Protein AF-A0AA39Z5F6-F1 (afdb_monomer)

Structure (mmCIF, N/CA/C/O backbone):
data_AF-A0AA39Z5F6-F1
#
_entry.id   AF-A0AA39Z5F6-F1
#
loop_
_atom_site.group_PDB
_atom_site.id
_atom_site.type_symbol
_atom_site.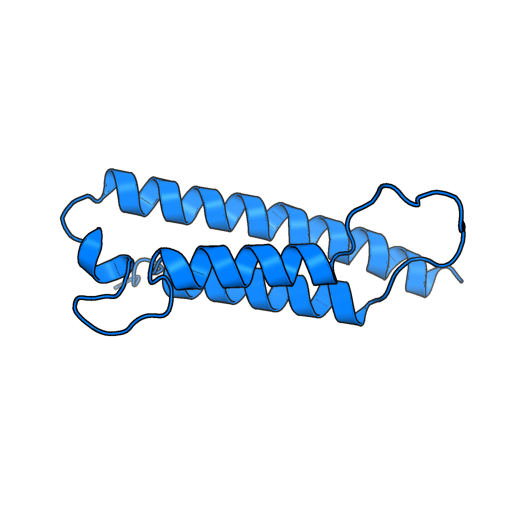label_atom_id
_atom_site.label_alt_id
_atom_site.label_comp_id
_atom_site.label_asym_id
_atom_site.label_entity_id
_atom_site.label_seq_id
_atom_site.pdbx_PDB_ins_code
_atom_site.Cartn_x
_atom_site.Cartn_y
_atom_site.Cartn_z
_atom_site.occupancy
_atom_site.B_iso_or_equiv
_atom_site.auth_seq_id
_atom_site.auth_comp_id
_atom_site.auth_asym_id
_atom_site.auth_atom_id
_atom_site.pdbx_PDB_model_num
ATOM 1 N N . MET A 1 1 ? -19.797 14.193 2.665 1.00 37.44 1 MET A N 1
ATOM 2 C CA . MET A 1 1 ? -18.876 13.648 3.683 1.00 37.44 1 MET A CA 1
ATOM 3 C C . MET A 1 1 ? -17.647 13.171 2.931 1.00 37.44 1 MET A C 1
ATOM 5 O O . MET A 1 1 ? -17.794 12.284 2.105 1.00 37.44 1 MET A O 1
ATOM 9 N N . VAL A 1 2 ? -16.494 13.825 3.084 1.00 50.53 2 VAL A N 1
ATOM 10 C CA . VAL A 1 2 ? -15.261 13.379 2.412 1.00 50.53 2 VAL A CA 1
ATOM 11 C C . VAL A 1 2 ? -14.737 12.185 3.202 1.00 50.53 2 VAL A C 1
ATOM 13 O O . VAL A 1 2 ? -14.331 12.340 4.353 1.00 50.53 2 VAL A O 1
ATOM 16 N N . GLU A 1 3 ? -14.832 10.991 2.627 1.00 58.72 3 GLU A N 1
ATOM 17 C CA . GLU A 1 3 ? -14.318 9.772 3.244 1.00 58.72 3 GLU A CA 1
ATOM 18 C C . GLU A 1 3 ? -12.793 9.894 3.365 1.00 58.72 3 GLU A C 1
ATOM 20 O O . GLU A 1 3 ? -12.095 10.167 2.385 1.00 58.72 3 GLU A O 1
ATOM 25 N N . ARG A 1 4 ? -12.264 9.787 4.589 1.00 70.25 4 ARG A N 1
ATOM 26 C CA . ARG A 1 4 ? -10.815 9.858 4.804 1.00 70.25 4 ARG A CA 1
ATOM 27 C C . ARG A 1 4 ? -10.175 8.637 4.137 1.00 70.25 4 ARG A C 1
ATOM 29 O O . ARG A 1 4 ? -10.631 7.524 4.401 1.00 70.25 4 ARG A O 1
ATOM 36 N N . PRO A 1 5 ? -9.131 8.812 3.309 1.00 83.88 5 PRO A N 1
ATOM 37 C CA . PRO A 1 5 ? -8.514 7.692 2.613 1.00 83.88 5 PRO A CA 1
ATOM 38 C C . PRO A 1 5 ? -7.991 6.660 3.617 1.00 83.88 5 PRO A C 1
ATOM 40 O O . PRO A 1 5 ? -7.386 7.009 4.632 1.00 83.88 5 PRO A O 1
ATOM 43 N N . THR A 1 6 ? -8.240 5.385 3.333 1.00 93.88 6 THR A N 1
ATOM 44 C CA . THR A 1 6 ? -7.749 4.267 4.144 1.00 93.88 6 THR A CA 1
ATOM 45 C C . THR A 1 6 ? -6.287 3.972 3.825 1.00 93.88 6 THR A C 1
ATOM 47 O O . THR A 1 6 ? -5.791 4.294 2.738 1.00 93.88 6 THR A O 1
ATOM 50 N N . ILE A 1 7 ? -5.589 3.334 4.765 1.00 95.81 7 ILE A N 1
ATOM 51 C CA . ILE A 1 7 ? -4.215 2.872 4.535 1.00 95.81 7 ILE A CA 1
ATOM 52 C C . ILE A 1 7 ? -4.218 1.852 3.392 1.00 95.81 7 ILE A C 1
ATOM 54 O O . ILE A 1 7 ? -3.400 1.947 2.475 1.00 95.81 7 ILE A O 1
ATOM 58 N N . ALA A 1 8 ? -5.197 0.942 3.389 1.00 96.12 8 ALA A N 1
ATOM 59 C CA . ALA A 1 8 ? -5.382 -0.039 2.325 1.00 96.12 8 ALA A CA 1
ATOM 60 C C . ALA A 1 8 ? -5.531 0.606 0.933 1.00 96.12 8 ALA A C 1
ATOM 62 O O . ALA A 1 8 ? -4.902 0.153 -0.025 1.00 96.12 8 ALA A O 1
ATOM 63 N N . ALA A 1 9 ? -6.309 1.688 0.804 1.00 95.94 9 ALA A N 1
ATOM 64 C CA . ALA A 1 9 ? -6.498 2.374 -0.475 1.00 95.94 9 ALA A CA 1
ATOM 65 C C . ALA A 1 9 ? -5.196 3.004 -0.995 1.00 95.94 9 ALA A C 1
ATOM 67 O O . ALA A 1 9 ? -4.874 2.888 -2.180 1.00 95.94 9 ALA A O 1
ATOM 68 N N . LYS A 1 10 ? -4.413 3.639 -0.114 1.00 95.75 10 LYS A N 1
ATOM 69 C CA . LYS A 1 10 ? -3.124 4.246 -0.484 1.00 95.75 10 LYS A CA 1
ATOM 70 C C . LYS A 1 10 ? -2.081 3.191 -0.843 1.00 95.75 10 LYS A C 1
ATOM 72 O O . LYS A 1 10 ? -1.373 3.347 -1.835 1.00 95.75 10 LYS A O 1
ATOM 77 N N . ALA A 1 11 ? -2.042 2.087 -0.103 1.00 96.75 11 ALA A N 1
ATOM 78 C CA . ALA A 1 11 ? -1.160 0.967 -0.401 1.00 96.75 11 ALA A CA 1
ATOM 79 C C . ALA A 1 11 ? -1.518 0.288 -1.726 1.00 96.75 11 ALA A C 1
ATOM 81 O O . ALA A 1 11 ? -0.625 -0.072 -2.489 1.00 96.75 11 ALA A O 1
ATOM 82 N N . LYS A 1 12 ? -2.815 0.173 -2.045 1.00 96.44 12 LYS A N 1
ATOM 83 C CA . LYS A 1 12 ? -3.260 -0.311 -3.353 1.00 96.44 12 LYS A CA 1
ATOM 84 C C . LYS A 1 12 ? -2.766 0.594 -4.483 1.00 96.44 12 LYS A C 1
ATOM 86 O O . LYS A 1 12 ? -2.217 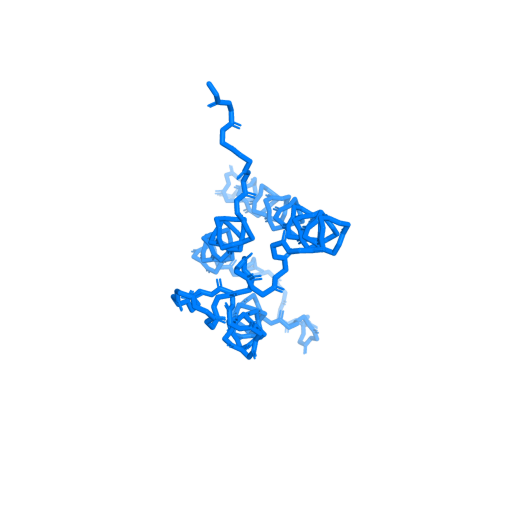0.088 -5.454 1.00 96.44 12 LYS A O 1
ATOM 91 N N . ALA A 1 13 ? -2.897 1.913 -4.338 1.00 95.81 13 ALA A N 1
ATOM 92 C CA . ALA A 1 13 ? -2.399 2.855 -5.338 1.00 95.81 13 ALA A CA 1
ATOM 93 C C . ALA A 1 13 ? -0.875 2.744 -5.545 1.00 95.81 13 ALA A C 1
ATOM 95 O O . ALA A 1 13 ? -0.410 2.826 -6.679 1.00 95.81 13 ALA A O 1
ATOM 96 N N . ALA A 1 14 ? -0.105 2.527 -4.472 1.00 96.00 14 ALA A N 1
ATOM 97 C CA . ALA A 1 14 ? 1.334 2.277 -4.565 1.00 96.00 14 ALA A CA 1
ATOM 98 C C . ALA A 1 14 ? 1.644 0.957 -5.294 1.00 96.00 14 ALA A C 1
ATOM 100 O O . ALA A 1 14 ? 2.472 0.949 -6.200 1.00 96.00 14 ALA A O 1
ATOM 101 N N . ALA A 1 15 ? 0.943 -0.135 -4.968 1.00 95.44 15 ALA A N 1
ATOM 102 C CA . ALA A 1 15 ? 1.105 -1.423 -5.650 1.00 95.44 15 ALA A CA 1
ATOM 103 C C . ALA A 1 15 ? 0.790 -1.335 -7.152 1.00 95.44 15 ALA A C 1
ATOM 105 O O . ALA A 1 15 ? 1.506 -1.900 -7.974 1.00 95.44 15 ALA A O 1
ATOM 106 N N . ASP A 1 16 ? -0.270 -0.613 -7.515 1.00 95.31 16 ASP A N 1
ATOM 107 C CA . ASP A 1 16 ? -0.653 -0.415 -8.913 1.00 95.31 16 ASP A CA 1
ATOM 108 C C . ASP A 1 16 ? 0.403 0.428 -9.663 1.00 95.31 16 ASP A C 1
ATOM 110 O O . ASP A 1 16 ? 0.738 0.119 -10.804 1.00 95.31 16 ASP A O 1
ATOM 114 N N . ALA A 1 17 ? 1.004 1.432 -9.009 1.00 92.44 17 ALA A N 1
ATOM 115 C CA . ALA A 1 17 ? 2.107 2.210 -9.580 1.00 92.44 17 ALA A CA 1
ATOM 116 C C . ALA A 1 17 ? 3.405 1.394 -9.747 1.00 92.44 17 ALA A C 1
ATOM 118 O O . ALA A 1 17 ? 4.118 1.583 -10.729 1.00 92.44 17 ALA A O 1
ATOM 119 N N . PHE A 1 18 ? 3.703 0.470 -8.828 1.00 92.88 18 PHE A N 1
ATOM 120 C CA . PHE A 1 18 ? 4.807 -0.479 -8.999 1.00 92.88 18 PHE A CA 1
ATOM 121 C C . PHE A 1 18 ? 4.609 -1.364 -10.230 1.00 92.88 18 PHE A C 1
ATOM 123 O O . PHE A 1 18 ? 5.522 -1.479 -11.037 1.00 92.88 18 PHE A O 1
ATOM 130 N N . ARG A 1 19 ? 3.419 -1.958 -10.391 1.00 91.81 19 ARG A N 1
ATOM 131 C CA . ARG A 1 19 ? 3.109 -2.818 -11.547 1.00 91.81 19 ARG A CA 1
ATOM 132 C C . ARG A 1 19 ? 3.288 -2.071 -12.864 1.00 91.81 19 ARG A C 1
ATOM 134 O O . ARG A 1 19 ? 3.926 -2.592 -13.764 1.00 91.81 19 ARG A O 1
ATOM 141 N N . LEU A 1 20 ? 2.832 -0.819 -12.924 1.00 89.50 20 LEU A N 1
ATOM 142 C CA . LEU A 1 20 ? 3.056 0.033 -14.090 1.00 89.50 20 LEU A CA 1
ATOM 143 C C . LEU A 1 20 ? 4.551 0.203 -14.409 1.00 89.50 20 LEU A C 1
ATOM 145 O O . LEU A 1 20 ? 4.938 0.136 -15.569 1.00 89.50 20 LEU A O 1
ATOM 149 N N . LEU A 1 21 ? 5.399 0.420 -13.399 1.00 85.44 21 LEU A N 1
ATOM 150 C CA . LEU A 1 21 ? 6.848 0.539 -13.597 1.00 85.44 21 LEU A CA 1
ATOM 151 C C . LEU A 1 21 ? 7.507 -0.762 -14.060 1.00 85.44 21 LEU A C 1
ATOM 153 O O . LEU A 1 21 ? 8.436 -0.700 -14.865 1.00 85.44 21 LEU A O 1
ATOM 157 N N . VAL A 1 22 ? 7.050 -1.907 -13.548 1.00 86.19 22 VAL A N 1
ATOM 158 C CA . VAL A 1 22 ? 7.503 -3.230 -14.001 1.00 86.19 22 VAL A CA 1
ATOM 159 C C . VAL A 1 22 ? 7.127 -3.431 -15.470 1.00 86.19 22 VAL A C 1
ATOM 161 O O . VAL A 1 22 ? 7.987 -3.783 -16.271 1.00 86.19 22 VAL A O 1
ATOM 164 N N . AS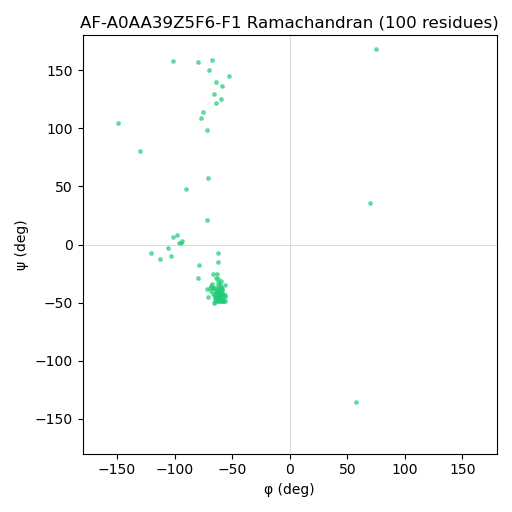P A 1 23 ? 5.888 -3.101 -15.849 1.00 84.31 23 ASP A N 1
ATOM 165 C CA . ASP A 1 23 ? 5.389 -3.240 -17.223 1.00 84.31 23 ASP A CA 1
ATOM 166 C C . ASP A 1 23 ? 6.120 -2.333 -18.231 1.00 84.31 23 ASP A C 1
ATOM 168 O O . ASP A 1 23 ? 6.232 -2.678 -19.407 1.00 84.31 23 ASP A O 1
ATOM 172 N N . ILE A 1 24 ? 6.633 -1.171 -17.799 1.00 77.94 24 ILE A N 1
ATOM 173 C CA . ILE A 1 24 ? 7.447 -0.292 -18.660 1.00 77.94 24 ILE A CA 1
ATOM 174 C C . ILE A 1 24 ? 8.792 -0.957 -19.023 1.00 77.94 24 ILE A C 1
ATOM 176 O O . ILE A 1 24 ? 9.341 -0.643 -20.080 1.00 77.94 24 ILE A O 1
ATOM 180 N N . GLY A 1 25 ? 9.290 -1.891 -18.202 1.00 68.50 25 GLY A N 1
ATOM 181 C CA . GLY A 1 25 ? 10.582 -2.562 -18.376 1.00 68.50 25 GLY A CA 1
ATOM 182 C C . GLY A 1 25 ? 11.783 -1.675 -18.009 1.00 68.50 25 GLY A C 1
ATOM 183 O O . GLY A 1 25 ? 11.613 -0.478 -17.750 1.00 68.50 25 GLY A O 1
ATOM 184 N N . PRO A 1 26 ? 13.002 -2.231 -17.896 1.00 65.50 26 PRO A N 1
ATOM 185 C CA . PRO A 1 26 ? 14.229 -1.447 -17.753 1.00 65.50 26 PRO A CA 1
ATOM 186 C C . PRO A 1 26 ? 14.573 -0.705 -19.058 1.00 65.50 26 PRO A C 1
ATOM 188 O O . PRO A 1 26 ? 14.268 -1.174 -20.151 1.00 65.50 26 PRO A O 1
ATOM 191 N N . ASN A 1 27 ? 15.226 0.459 -18.951 1.00 61.19 27 ASN A N 1
ATOM 192 C CA . ASN A 1 27 ? 15.893 1.071 -20.104 1.00 61.19 27 ASN A CA 1
ATOM 193 C C . ASN A 1 27 ? 17.139 0.223 -20.406 1.00 61.19 27 ASN A C 1
ATOM 195 O O . ASN A 1 27 ? 18.152 0.359 -19.719 1.00 61.19 27 ASN A O 1
ATOM 199 N N . ASP A 1 28 ? 17.046 -0.674 -21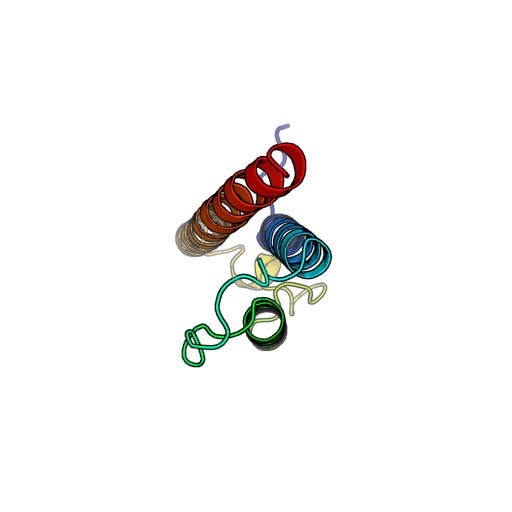.385 1.00 58.03 28 ASP A N 1
ATOM 200 C CA . ASP A 1 28 ? 18.108 -1.606 -21.801 1.00 58.03 28 ASP A CA 1
ATOM 201 C C . ASP A 1 28 ? 19.276 -0.905 -22.530 1.00 58.03 28 ASP A C 1
ATOM 203 O O . ASP A 1 28 ? 19.624 -1.239 -23.659 1.00 58.03 28 ASP A O 1
ATOM 207 N N . GLU A 1 29 ? 19.916 0.079 -21.893 1.00 55.31 29 GLU A N 1
ATOM 208 C CA . GLU A 1 29 ? 21.070 0.775 -22.486 1.00 55.31 29 GLU A CA 1
ATOM 209 C C . GLU A 1 29 ? 22.397 0.528 -21.764 1.00 55.31 29 GLU A C 1
ATOM 211 O O . GLU A 1 29 ? 23.452 0.829 -22.322 1.00 55.31 29 GLU A O 1
ATOM 216 N N . ASN A 1 30 ? 22.402 -0.060 -20.559 1.00 52.72 30 ASN A N 1
ATOM 217 C CA . ASN A 1 30 ? 23.662 -0.317 -19.860 1.00 52.72 30 ASN A CA 1
ATOM 218 C C . ASN A 1 30 ? 23.640 -1.573 -18.960 1.00 52.72 30 ASN A C 1
ATOM 220 O O . ASN A 1 30 ? 23.136 -1.519 -17.838 1.00 52.72 30 ASN A O 1
ATOM 224 N N . PRO A 1 31 ? 24.266 -2.688 -19.383 1.00 53.22 31 PRO A N 1
ATOM 225 C CA . PRO A 1 31 ? 24.376 -3.924 -18.597 1.00 53.22 31 PRO A CA 1
ATOM 226 C C . PRO A 1 31 ? 25.150 -3.795 -17.269 1.00 53.22 31 PRO A C 1
ATOM 228 O O . PRO A 1 31 ? 25.215 -4.754 -16.501 1.00 53.22 31 PRO A O 1
ATOM 231 N N . GLN A 1 32 ? 25.782 -2.647 -16.995 1.00 50.84 32 GLN A N 1
ATOM 232 C CA . GLN A 1 32 ? 26.729 -2.488 -15.888 1.00 50.84 32 GLN A CA 1
ATOM 233 C C . GLN A 1 32 ? 26.120 -1.943 -14.579 1.00 50.84 32 GLN A C 1
ATOM 235 O O . GLN A 1 32 ? 26.832 -1.823 -13.582 1.00 50.84 32 GLN A O 1
ATOM 240 N N . GLU A 1 33 ? 24.808 -1.684 -14.516 1.00 52.12 33 GLU A N 1
ATOM 241 C CA . GLU A 1 33 ? 24.102 -1.294 -13.278 1.00 52.12 33 GLU A CA 1
ATOM 242 C C . GLU A 1 33 ? 23.555 -2.502 -12.489 1.00 52.12 33 GLU A C 1
ATOM 244 O O . GLU A 1 33 ? 22.419 -2.521 -12.019 1.00 52.12 33 GLU A O 1
ATOM 249 N N . SER A 1 34 ? 24.392 -3.520 -12.278 1.00 47.31 34 SER A N 1
ATOM 250 C CA . SER A 1 34 ? 24.054 -4.763 -11.553 1.00 47.31 34 SER A CA 1
ATOM 251 C C . SER A 1 34 ? 23.904 -4.591 -10.020 1.00 47.31 34 SER A C 1
ATOM 253 O O . SER A 1 34 ? 24.033 -5.541 -9.252 1.00 47.31 34 SER A O 1
ATOM 255 N N . GLN A 1 35 ? 23.664 -3.362 -9.551 1.00 47.50 35 GLN A N 1
ATOM 256 C CA . GLN A 1 35 ? 23.403 -3.018 -8.143 1.00 47.50 35 GLN A CA 1
ATOM 257 C C . GLN A 1 35 ? 22.036 -2.341 -7.945 1.00 47.50 35 GLN A C 1
ATOM 259 O O . GLN A 1 35 ? 21.618 -2.135 -6.804 1.00 47.50 35 GLN A O 1
ATOM 264 N N . SER A 1 36 ? 21.320 -1.997 -9.024 1.00 55.62 36 SER A N 1
ATOM 265 C CA . SER A 1 36 ? 19.944 -1.519 -8.903 1.00 55.62 36 SER A CA 1
ATOM 266 C C . SER A 1 36 ? 19.049 -2.726 -8.608 1.00 55.62 36 SER A C 1
ATOM 268 O O . SER A 1 36 ? 18.967 -3.666 -9.390 1.00 55.62 36 SER A O 1
ATOM 270 N N . THR A 1 37 ? 18.446 -2.775 -7.417 1.00 62.31 37 THR A N 1
ATOM 271 C CA . THR A 1 37 ? 17.428 -3.797 -7.139 1.00 62.31 37 THR A CA 1
ATOM 272 C C . THR A 1 37 ? 16.303 -3.616 -8.151 1.00 62.31 37 THR A C 1
ATOM 274 O O . THR A 1 37 ? 15.764 -2.509 -8.243 1.00 62.31 37 THR A O 1
ATOM 277 N N . ASP A 1 38 ? 15.967 -4.681 -8.878 1.00 82.81 38 ASP A N 1
ATOM 278 C CA . ASP A 1 38 ? 14.906 -4.672 -9.881 1.00 82.81 38 ASP A CA 1
ATOM 279 C C . ASP A 1 38 ? 13.600 -4.125 -9.274 1.00 82.81 38 ASP A C 1
ATOM 281 O O . ASP A 1 38 ? 13.295 -4.318 -8.091 1.00 82.81 38 ASP A O 1
ATOM 285 N N . VAL A 1 39 ? 12.827 -3.398 -10.076 1.00 86.44 39 VAL A N 1
ATOM 286 C CA . VAL A 1 39 ? 11.511 -2.891 -9.676 1.00 86.44 39 VAL A CA 1
ATOM 287 C C . VAL A 1 39 ? 10.616 -4.054 -9.236 1.00 86.44 39 VAL A C 1
ATOM 289 O O . VAL A 1 39 ? 9.847 -3.891 -8.285 1.00 86.44 39 VAL A O 1
ATOM 292 N N . ASP A 1 40 ? 10.755 -5.224 -9.865 1.00 88.31 40 ASP A N 1
ATOM 293 C CA . ASP A 1 40 ? 10.013 -6.429 -9.488 1.00 88.31 40 ASP A CA 1
ATOM 294 C C . ASP A 1 40 ? 10.382 -6.922 -8.075 1.00 88.31 40 ASP A C 1
ATOM 296 O O . ASP A 1 40 ? 9.509 -7.131 -7.228 1.00 88.31 40 ASP A O 1
ATOM 300 N N . ASP A 1 41 ? 11.677 -6.958 -7.746 1.00 90.56 41 ASP A N 1
ATOM 301 C CA . ASP A 1 41 ? 12.164 -7.265 -6.395 1.00 90.56 41 ASP A CA 1
ATOM 302 C C . ASP A 1 41 ? 11.625 -6.271 -5.351 1.00 90.56 41 ASP A C 1
ATOM 304 O O . ASP A 1 41 ? 11.270 -6.647 -4.226 1.00 90.56 41 ASP A O 1
ATOM 308 N N . GLN A 1 42 ? 11.540 -4.983 -5.699 1.00 92.44 42 GLN A N 1
ATOM 309 C CA . GLN A 1 42 ? 10.978 -3.966 -4.806 1.00 92.44 42 GLN A CA 1
ATOM 310 C C . GLN A 1 42 ? 9.465 -4.127 -4.621 1.00 92.44 42 GLN A C 1
ATOM 312 O O . GLN A 1 42 ? 8.968 -3.970 -3.500 1.00 92.44 42 GLN A O 1
ATOM 317 N N . LEU A 1 43 ? 8.731 -4.503 -5.671 1.00 94.31 43 LEU A N 1
ATOM 318 C CA . LEU A 1 43 ? 7.314 -4.853 -5.572 1.00 94.31 43 LEU A CA 1
ATOM 319 C C . LEU A 1 43 ? 7.115 -6.090 -4.681 1.00 94.31 43 LEU A C 1
ATOM 321 O O . 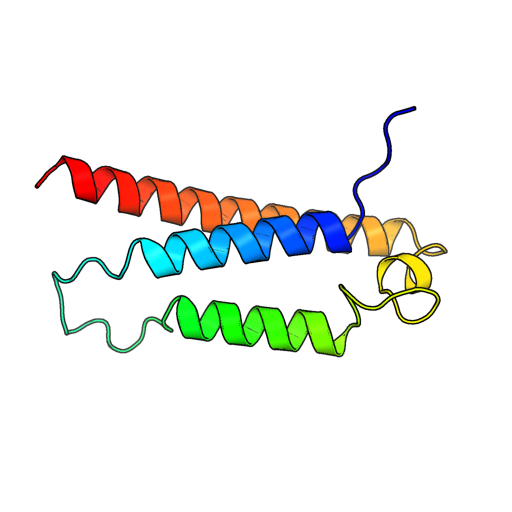LEU A 1 43 ? 6.234 -6.091 -3.816 1.00 94.31 43 LEU A O 1
ATOM 325 N N . ALA A 1 44 ? 7.957 -7.116 -4.819 1.00 94.50 44 ALA A N 1
ATOM 326 C CA . ALA A 1 44 ? 7.919 -8.294 -3.959 1.00 94.50 44 ALA A CA 1
ATOM 327 C C . ALA A 1 44 ? 8.137 -7.925 -2.480 1.00 94.50 44 ALA A C 1
ATOM 329 O O . ALA A 1 44 ? 7.346 -8.319 -1.616 1.00 94.50 44 ALA A O 1
ATOM 330 N N . ARG A 1 45 ? 9.144 -7.091 -2.177 1.00 95.75 45 ARG A N 1
ATOM 331 C CA . ARG A 1 45 ? 9.402 -6.584 -0.814 1.00 95.75 45 ARG A CA 1
ATOM 332 C C . ARG A 1 45 ? 8.227 -5.780 -0.262 1.00 95.75 45 ARG A C 1
ATOM 334 O O . ARG A 1 45 ? 7.844 -5.979 0.893 1.00 95.75 45 ARG A O 1
ATOM 341 N N . PHE A 1 46 ? 7.628 -4.914 -1.079 1.00 96.81 46 PHE A N 1
ATOM 342 C CA . PHE A 1 46 ? 6.437 -4.156 -0.699 1.00 96.81 46 PHE A CA 1
ATOM 343 C C . PHE A 1 46 ? 5.262 -5.082 -0.351 1.00 96.81 46 PHE A C 1
ATOM 345 O O . PHE A 1 46 ? 4.613 -4.889 0.678 1.00 96.81 46 PHE A O 1
ATOM 352 N N . ASN A 1 47 ? 5.016 -6.119 -1.156 1.00 96.94 47 ASN A N 1
ATOM 353 C CA . ASN A 1 47 ? 3.938 -7.080 -0.911 1.00 96.94 47 ASN A CA 1
ATOM 354 C C . ASN A 1 47 ? 4.152 -7.874 0.386 1.00 96.94 47 ASN A C 1
ATOM 356 O O . ASN A 1 47 ? 3.207 -8.049 1.157 1.00 96.94 47 ASN A O 1
ATOM 360 N N . ILE A 1 48 ? 5.387 -8.305 0.664 1.00 97.75 48 ILE A N 1
ATOM 361 C CA . ILE A 1 48 ? 5.736 -8.984 1.922 1.00 97.75 48 ILE A CA 1
ATOM 362 C C . ILE A 1 48 ? 5.481 -8.057 3.113 1.00 97.75 48 ILE A C 1
ATOM 364 O O . ILE A 1 48 ? 4.813 -8.450 4.071 1.00 97.75 48 ILE A O 1
ATOM 368 N N . TRP A 1 49 ? 5.962 -6.812 3.046 1.00 96.94 49 TRP A N 1
ATOM 369 C CA . TRP A 1 49 ? 5.712 -5.813 4.085 1.00 96.94 49 TRP A CA 1
ATOM 370 C C . TRP A 1 49 ? 4.210 -5.603 4.315 1.00 96.94 49 TRP A C 1
ATOM 372 O O . TRP A 1 49 ? 3.747 -5.682 5.454 1.00 96.94 49 TRP A O 1
ATOM 382 N N . ALA A 1 50 ? 3.439 -5.416 3.239 1.00 97.56 50 ALA A N 1
ATOM 383 C CA . ALA A 1 50 ? 2.003 -5.173 3.305 1.00 97.56 50 ALA A CA 1
ATOM 384 C C . ALA A 1 50 ? 1.234 -6.360 3.911 1.00 97.56 50 ALA A C 1
ATOM 386 O O . ALA A 1 50 ? 0.303 -6.164 4.698 1.00 97.56 50 ALA A O 1
ATOM 387 N N . SER A 1 51 ? 1.646 -7.587 3.580 1.00 97.19 51 SER A N 1
ATOM 388 C CA . SER A 1 51 ? 1.100 -8.818 4.153 1.00 97.19 51 SER A CA 1
ATOM 389 C C . SER A 1 51 ? 1.401 -8.922 5.650 1.00 97.19 51 SER A C 1
ATOM 391 O O . SER A 1 51 ? 0.486 -9.105 6.452 1.00 97.19 51 SER A O 1
ATOM 393 N N . ASN A 1 52 ? 2.662 -8.724 6.047 1.00 97.31 52 ASN A N 1
ATOM 394 C CA . 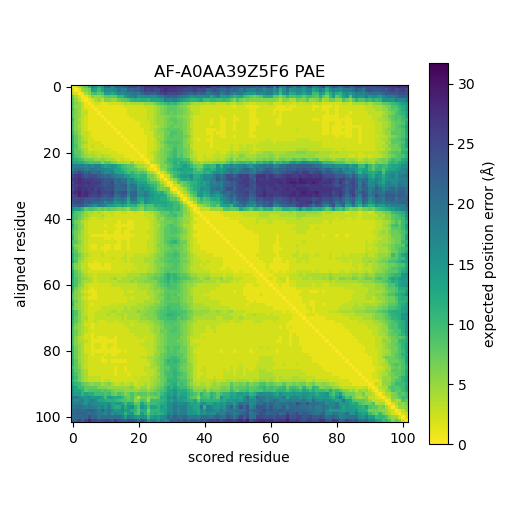ASN A 1 52 ? 3.113 -8.894 7.432 1.00 97.31 52 ASN A CA 1
ATOM 395 C C . ASN A 1 52 ? 2.404 -7.963 8.421 1.00 97.31 52 ASN A C 1
ATOM 397 O O . ASN A 1 52 ? 2.154 -8.345 9.563 1.00 97.31 52 ASN A O 1
ATOM 401 N N . ILE A 1 53 ? 2.062 -6.745 7.999 1.00 96.12 53 ILE A N 1
ATOM 402 C CA . ILE A 1 53 ? 1.360 -5.786 8.863 1.00 96.12 53 ILE A CA 1
ATOM 403 C C . ILE A 1 53 ? -0.162 -5.791 8.664 1.00 96.12 53 ILE A C 1
ATOM 405 O O . ILE A 1 53 ? -0.858 -5.026 9.332 1.00 96.12 53 ILE A O 1
ATOM 409 N N . GLY A 1 54 ? -0.691 -6.640 7.780 1.00 97.12 54 GLY A N 1
ATOM 410 C CA . GLY A 1 54 ? -2.127 -6.760 7.537 1.00 97.12 54 GLY A CA 1
ATOM 411 C C . GLY A 1 54 ? -2.740 -5.552 6.825 1.00 97.12 54 GLY A C 1
ATOM 412 O O . GLY A 1 54 ? -3.880 -5.194 7.113 1.00 97.12 54 GLY A O 1
ATOM 413 N N . VAL A 1 55 ? -2.019 -4.907 5.900 1.00 97.44 55 VAL A N 1
ATOM 414 C CA . VAL A 1 55 ? -2.537 -3.752 5.134 1.00 97.44 55 VAL A CA 1
ATOM 415 C C . VAL A 1 55 ? -3.828 -4.102 4.396 1.00 97.44 55 VAL A C 1
ATOM 417 O O . VAL A 1 55 ? -4.784 -3.335 4.430 1.00 97.44 55 VAL A O 1
ATOM 420 N N . PHE A 1 56 ? -3.853 -5.268 3.748 1.00 96.88 56 PHE A N 1
ATOM 421 C CA . PHE A 1 56 ? -4.989 -5.744 2.953 1.00 96.88 56 PHE A CA 1
ATOM 422 C C . PHE A 1 56 ? -5.849 -6.781 3.687 1.00 96.88 56 PHE A C 1
ATOM 424 O O . PHE A 1 56 ? -6.751 -7.369 3.090 1.00 96.88 56 PHE A O 1
ATOM 431 N N . ALA A 1 57 ? -5.572 -7.034 4.969 1.00 96.88 57 ALA A N 1
ATOM 432 C CA . ALA A 1 57 ? -6.398 -7.927 5.768 1.00 96.88 57 ALA A CA 1
ATOM 433 C C . ALA A 1 57 ? -7.792 -7.313 5.985 1.00 96.88 57 ALA A C 1
ATOM 435 O O . ALA A 1 57 ? -7.978 -6.103 5.878 1.00 96.88 57 ALA A O 1
ATOM 436 N N . GLN A 1 58 ? -8.779 -8.150 6.301 1.00 94.12 58 GLN A N 1
ATOM 437 C CA . GLN A 1 58 ? -10.151 -7.712 6.565 1.00 94.12 58 GLN A CA 1
ATOM 438 C C . GLN A 1 58 ? -10.454 -7.666 8.069 1.00 94.12 58 GLN A C 1
ATOM 440 O O . GLN A 1 58 ? -9.809 -8.334 8.882 1.00 94.12 58 GLN A O 1
ATOM 445 N N . GLY A 1 59 ? -11.460 -6.873 8.445 1.00 94.31 59 GLY A N 1
ATOM 446 C CA . GLY A 1 59 ? -11.946 -6.779 9.822 1.00 94.31 59 GLY A CA 1
ATOM 447 C C . GLY A 1 59 ? -10.859 -6.366 10.820 1.00 94.31 59 GLY A C 1
ATOM 448 O O . GLY A 1 59 ? -10.065 -5.464 10.553 1.00 94.31 59 GLY A O 1
ATOM 449 N N . HIS A 1 60 ? -10.819 -7.052 11.964 1.00 95.56 60 HIS A N 1
ATOM 450 C CA . HIS A 1 60 ? -9.921 -6.759 13.088 1.00 95.56 60 HIS A CA 1
ATOM 451 C C . HIS A 1 60 ? -8.431 -6.918 12.760 1.00 95.56 60 HIS A C 1
ATOM 453 O O . HIS A 1 60 ? -7.590 -6.291 13.400 1.00 95.56 60 HIS A O 1
ATOM 459 N N . ALA A 1 61 ? -8.103 -7.751 11.770 1.00 94.00 61 ALA A N 1
ATOM 460 C CA . ALA A 1 61 ? -6.727 -7.968 11.339 1.00 94.00 61 ALA A CA 1
ATOM 461 C C . ALA A 1 61 ? -6.209 -6.836 10.434 1.00 94.00 61 ALA A C 1
ATOM 463 O O . ALA A 1 61 ? -4.996 -6.694 10.276 1.00 94.00 61 ALA A O 1
ATOM 464 N N . SER A 1 62 ? -7.108 -6.029 9.857 1.00 97.06 62 SER A N 1
ATOM 465 C CA . SER A 1 62 ? -6.732 -4.918 8.982 1.00 97.06 62 SER A CA 1
ATOM 466 C C . SER A 1 62 ? -5.947 -3.849 9.737 1.00 97.06 62 SER A C 1
ATOM 468 O O . SER A 1 62 ? -6.273 -3.490 10.873 1.00 97.06 62 SER A O 1
ATOM 470 N N . LEU A 1 63 ? -4.921 -3.296 9.094 1.00 96.31 63 LEU A N 1
ATOM 471 C CA . LEU A 1 63 ? -4.134 -2.219 9.688 1.00 96.31 63 LEU A CA 1
ATOM 472 C C . LEU A 1 63 ? -4.982 -0.963 9.946 1.00 96.31 63 LEU A C 1
ATOM 474 O O . LEU A 1 63 ? -4.804 -0.300 10.965 1.00 96.31 63 LEU A O 1
ATOM 478 N N . ASP A 1 64 ? -5.949 -0.681 9.068 1.00 96.44 64 ASP A N 1
ATOM 479 C CA . ASP A 1 64 ? -6.929 0.393 9.255 1.00 96.44 64 ASP A CA 1
ATOM 480 C C . ASP A 1 64 ? -7.749 0.223 10.540 1.00 96.44 64 ASP A C 1
ATOM 482 O O . ASP A 1 64 ? -7.972 1.207 11.246 1.00 96.44 64 ASP A O 1
ATOM 486 N N . TYR A 1 65 ? -8.173 -1.004 10.860 1.00 96.06 65 TYR A N 1
ATOM 487 C CA . TYR A 1 65 ? -8.889 -1.290 12.101 1.00 96.06 65 TYR A CA 1
ATOM 488 C C . TYR A 1 65 ? -7.962 -1.192 13.312 1.00 96.06 65 TYR A C 1
ATOM 490 O O . TYR A 1 65 ? -8.320 -0.567 14.306 1.00 96.06 65 TYR A O 1
ATOM 498 N N . ARG A 1 66 ? -6.756 -1.767 13.233 1.00 96.56 66 ARG A N 1
ATOM 499 C CA . ARG A 1 66 ? -5.777 -1.763 14.336 1.00 96.56 66 ARG A CA 1
ATOM 500 C C . ARG A 1 66 ? -5.325 -0.355 14.731 1.00 96.56 66 ARG A C 1
ATOM 502 O O . ARG A 1 66 ? -5.044 -0.127 15.900 1.00 96.56 66 ARG A O 1
ATOM 509 N N . LEU A 1 67 ? -5.259 0.575 13.776 1.00 96.06 67 LEU A N 1
ATOM 510 C CA . LEU A 1 67 ? -4.857 1.968 14.006 1.00 96.06 67 LEU A CA 1
ATOM 511 C C . LEU A 1 67 ? -6.039 2.9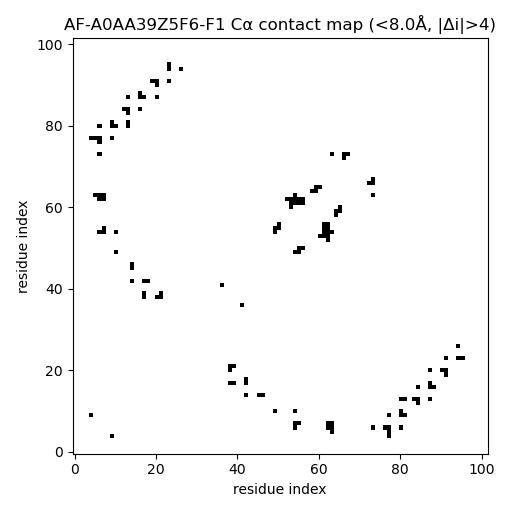37 14.153 1.00 96.06 67 LEU A C 1
ATOM 513 O O . LEU A 1 67 ? -5.828 4.147 14.200 1.00 96.06 67 LEU A O 1
ATOM 517 N N . ARG A 1 68 ? -7.284 2.451 14.229 1.00 94.94 68 ARG A N 1
ATOM 518 C CA . ARG A 1 68 ? -8.471 3.323 14.312 1.00 94.94 68 ARG A CA 1
ATOM 519 C C . ARG A 1 68 ? -8.461 4.249 15.535 1.00 94.94 68 ARG A C 1
ATOM 521 O O . ARG A 1 68 ? -8.963 5.363 15.448 1.00 94.94 68 ARG A O 1
ATOM 528 N N . ASP A 1 69 ? -7.862 3.783 16.631 1.00 96.25 69 ASP A N 1
ATOM 529 C CA . ASP A 1 69 ? -7.786 4.484 17.915 1.00 96.25 69 ASP A CA 1
ATOM 530 C C . ASP A 1 69 ? -6.484 5.306 18.040 1.00 96.25 69 ASP A C 1
ATOM 532 O O . ASP A 1 69 ? -6.230 5.923 19.070 1.00 96.25 69 ASP A O 1
ATOM 536 N N . SER A 1 70 ? -5.654 5.335 16.985 1.00 96.00 70 SER A N 1
ATOM 537 C CA . SER A 1 70 ? -4.420 6.127 16.900 1.00 96.00 70 SER A CA 1
ATOM 538 C C . SER A 1 70 ? -4.384 6.934 15.590 1.00 96.00 70 SER A C 1
ATOM 540 O O . SER A 1 70 ? -3.758 6.524 14.601 1.00 96.00 70 SER A O 1
ATOM 542 N N . PRO A 1 71 ? -5.082 8.084 15.539 1.00 92.31 71 PRO A N 1
ATOM 543 C CA . PRO A 1 71 ? -5.187 8.894 14.327 1.00 92.31 71 PRO A CA 1
ATOM 544 C C . PRO A 1 71 ? -3.834 9.439 13.847 1.00 92.31 71 PRO A C 1
ATOM 546 O O . PRO A 1 71 ? -3.635 9.590 12.638 1.00 92.31 71 PRO A O 1
ATOM 549 N N . GLU A 1 72 ? -2.885 9.681 14.749 1.00 95.50 72 GLU A N 1
ATOM 550 C CA . GLU A 1 72 ? -1.526 10.120 14.426 1.00 95.50 72 GLU A CA 1
ATOM 551 C C . GLU A 1 72 ? -0.770 9.024 13.668 1.00 95.50 72 GLU A C 1
ATOM 553 O O . GLU A 1 72 ? -0.247 9.272 12.580 1.00 95.50 72 GLU A O 1
ATOM 558 N N . ALA A 1 73 ? -0.777 7.788 14.181 1.00 95.81 73 ALA A N 1
ATOM 559 C CA . ALA A 1 73 ? -0.127 6.655 13.525 1.00 95.81 73 ALA A CA 1
ATOM 560 C C . ALA A 1 73 ? -0.761 6.354 12.159 1.00 95.81 73 ALA A C 1
ATOM 562 O O . ALA A 1 73 ? -0.051 6.103 11.182 1.00 95.81 73 ALA A O 1
ATOM 563 N N . LYS A 1 74 ? -2.095 6.442 12.062 1.00 95.38 74 LYS A N 1
ATOM 564 C CA . LYS A 1 74 ? -2.807 6.317 10.783 1.00 95.38 74 LYS A CA 1
ATOM 565 C C . LYS A 1 74 ? -2.367 7.390 9.784 1.00 95.38 74 LYS A C 1
ATOM 567 O O . LYS A 1 74 ? -2.133 7.077 8.618 1.00 95.38 74 LYS A O 1
ATOM 572 N N . THR A 1 75 ? -2.225 8.633 10.238 1.00 95.06 75 THR A N 1
ATOM 573 C CA . THR A 1 75 ? -1.788 9.757 9.397 1.00 95.06 75 THR A CA 1
ATOM 574 C C . THR A 1 75 ? -0.361 9.556 8.894 1.00 95.06 75 THR A C 1
ATOM 576 O O . THR A 1 75 ? -0.123 9.690 7.696 1.00 95.06 75 THR A O 1
ATOM 579 N N . LEU A 1 76 ? 0.566 9.154 9.768 1.00 96.50 76 LEU A N 1
ATOM 580 C CA . LEU A 1 76 ? 1.952 8.864 9.386 1.00 96.50 76 LEU A CA 1
ATOM 581 C C . LEU A 1 76 ? 2.036 7.735 8.351 1.00 96.50 76 LEU A C 1
ATOM 583 O O . LEU A 1 76 ? 2.785 7.841 7.382 1.00 96.50 76 LEU A O 1
ATOM 587 N N . MET A 1 77 ? 1.234 6.679 8.511 1.00 96.62 77 MET A N 1
ATOM 588 C CA . MET A 1 77 ? 1.191 5.573 7.552 1.00 96.62 77 MET A CA 1
ATOM 589 C C . MET A 1 77 ? 0.676 6.022 6.177 1.00 96.62 77 MET A C 1
ATOM 591 O O . MET A 1 77 ? 1.221 5.628 5.147 1.00 96.62 77 MET A O 1
ATOM 595 N N . ILE A 1 78 ? -0.353 6.874 6.150 1.00 96.06 78 ILE A N 1
ATOM 596 C CA . ILE A 1 78 ? -0.868 7.461 4.906 1.00 96.06 78 ILE A CA 1
ATOM 597 C C . ILE A 1 78 ? 0.209 8.320 4.234 1.00 96.06 78 ILE A C 1
ATOM 599 O O . ILE A 1 78 ? 0.469 8.131 3.048 1.00 96.06 78 ILE A O 1
ATOM 603 N N . GLN A 1 79 ? 0.867 9.209 4.982 1.00 95.88 79 GLN A N 1
ATOM 604 C CA . GLN A 1 79 ? 1.916 10.089 4.454 1.00 95.88 79 GLN A CA 1
ATOM 605 C C . GLN A 1 79 ? 3.110 9.305 3.898 1.00 95.88 79 GLN A C 1
ATOM 607 O O . GLN A 1 79 ? 3.631 9.645 2.837 1.00 95.88 79 GLN A O 1
ATOM 612 N N . LEU A 1 80 ? 3.512 8.224 4.572 1.00 96.81 80 LEU A N 1
ATOM 613 C CA . LEU A 1 80 ? 4.561 7.325 4.093 1.00 96.81 80 LEU A CA 1
ATOM 614 C C . LEU A 1 80 ? 4.206 6.733 2.719 1.00 96.81 80 LEU A C 1
ATOM 616 O O . LEU A 1 80 ? 5.017 6.772 1.792 1.00 96.81 80 LEU A O 1
ATOM 620 N N . LEU A 1 81 ? 2.985 6.211 2.575 1.00 97.25 81 LEU A N 1
ATOM 621 C CA . LEU A 1 81 ? 2.507 5.621 1.322 1.00 97.25 81 LEU A CA 1
ATOM 622 C C . LEU A 1 81 ? 2.334 6.664 0.212 1.00 97.25 81 LEU A C 1
ATOM 624 O O . LEU A 1 81 ? 2.580 6.365 -0.954 1.00 97.25 81 LEU A O 1
ATOM 628 N N . GLU A 1 82 ? 1.938 7.889 0.555 1.00 95.94 82 GLU A N 1
ATOM 629 C CA . GLU A 1 82 ? 1.865 9.005 -0.393 1.00 95.94 82 GLU A CA 1
ATOM 630 C C . GLU A 1 82 ? 3.245 9.418 -0.901 1.00 95.94 82 GLU A C 1
ATOM 632 O O . GLU A 1 82 ? 3.413 9.611 -2.107 1.00 95.94 82 GLU A O 1
ATOM 637 N N . GLY A 1 83 ? 4.239 9.490 -0.012 1.00 96.69 83 GLY A N 1
ATOM 638 C CA . GLY A 1 83 ? 5.628 9.737 -0.388 1.00 96.69 83 GLY A CA 1
ATOM 639 C C . GLY A 1 83 ? 6.143 8.667 -1.349 1.00 96.69 83 GLY A C 1
ATOM 640 O O . GLY A 1 83 ? 6.649 8.993 -2.422 1.00 96.69 83 GLY A O 1
ATOM 641 N N . LEU A 1 84 ? 5.930 7.389 -1.022 1.00 96.00 84 LEU A N 1
ATOM 642 C CA . LEU A 1 84 ? 6.286 6.275 -1.903 1.00 96.00 84 LEU A CA 1
ATOM 643 C C . LEU A 1 84 ? 5.598 6.385 -3.272 1.00 96.00 84 LEU A C 1
ATOM 645 O O . LEU A 1 84 ? 6.258 6.298 -4.305 1.00 96.00 84 LEU A O 1
ATOM 649 N N . LEU A 1 85 ? 4.285 6.629 -3.294 1.00 94.94 85 LEU A N 1
ATOM 650 C CA . LEU A 1 85 ? 3.525 6.785 -4.534 1.00 94.94 85 LEU A CA 1
ATOM 651 C C . LEU A 1 85 ? 4.057 7.935 -5.399 1.00 94.94 85 LEU A C 1
ATOM 653 O O . LEU A 1 85 ? 4.104 7.806 -6.623 1.00 94.94 85 LEU A O 1
ATOM 657 N N . TRP A 1 86 ? 4.467 9.048 -4.786 1.00 94.81 86 TRP A N 1
ATOM 658 C CA . TRP A 1 86 ? 5.086 10.163 -5.500 1.00 94.81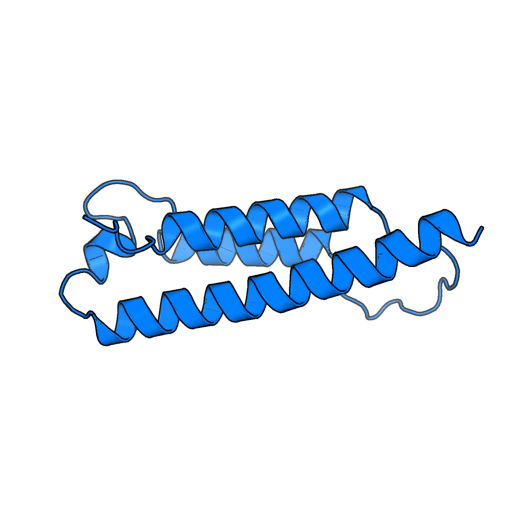 86 TRP A CA 1
ATOM 659 C C . TRP A 1 86 ? 6.388 9.744 -6.192 1.00 94.81 86 TRP A C 1
ATOM 661 O O . TRP A 1 86 ? 6.556 10.022 -7.381 1.00 94.81 86 TRP A O 1
ATOM 671 N N . PHE A 1 87 ? 7.268 9.015 -5.496 1.00 92.06 87 PHE A N 1
ATOM 672 C CA . PHE A 1 87 ? 8.509 8.502 -6.087 1.00 92.06 87 PHE A CA 1
ATOM 673 C C . PHE A 1 87 ? 8.244 7.534 -7.247 1.00 92.06 87 PHE A C 1
ATOM 675 O O . PHE A 1 87 ? 8.865 7.669 -8.301 1.00 92.06 87 PHE A O 1
ATOM 682 N N . LEU A 1 88 ? 7.290 6.609 -7.095 1.00 92.00 88 LEU A N 1
ATOM 683 C CA . LEU A 1 88 ? 6.937 5.644 -8.145 1.00 92.00 88 LEU A CA 1
ATOM 684 C C . LEU A 1 88 ? 6.390 6.337 -9.396 1.00 92.00 88 LEU A C 1
ATOM 686 O O . LEU A 1 88 ? 6.813 6.054 -10.516 1.00 92.00 88 LEU A O 1
ATOM 690 N N . ARG A 1 89 ? 5.483 7.301 -9.215 1.00 90.69 89 ARG A N 1
ATOM 691 C CA . ARG A 1 89 ? 4.928 8.081 -10.329 1.00 90.69 89 ARG A CA 1
ATOM 692 C C . ARG A 1 89 ? 5.997 8.898 -11.036 1.00 90.69 89 ARG A C 1
ATOM 694 O O . ARG A 1 89 ? 6.036 8.900 -12.260 1.00 90.69 89 ARG A O 1
ATOM 701 N N . ARG A 1 90 ? 6.888 9.538 -10.277 1.00 88.88 90 ARG A N 1
ATOM 702 C CA . ARG A 1 90 ? 8.014 10.283 -10.844 1.00 88.88 90 ARG A CA 1
ATOM 703 C C . ARG A 1 90 ? 8.912 9.378 -11.688 1.00 88.88 90 ARG A C 1
ATOM 705 O O . ARG A 1 90 ? 9.233 9.744 -12.812 1.00 88.88 90 ARG A O 1
ATOM 712 N N . GLY A 1 91 ? 9.272 8.201 -11.173 1.00 83.38 91 GLY A N 1
ATOM 713 C CA . GLY A 1 91 ? 10.048 7.214 -11.927 1.00 83.38 91 GLY A CA 1
ATOM 714 C C . GLY A 1 91 ? 9.331 6.756 -13.199 1.00 83.38 91 GLY A C 1
ATOM 715 O O . GLY A 1 91 ? 9.972 6.586 -14.231 1.00 83.38 91 GLY A O 1
ATOM 716 N N . SER A 1 92 ? 8.001 6.624 -13.142 1.00 80.12 92 SER A N 1
ATOM 717 C CA . SER A 1 92 ? 7.183 6.221 -14.292 1.00 80.12 92 SER A CA 1
ATOM 718 C C . SER A 1 92 ? 7.235 7.274 -15.390 1.00 80.12 92 SER A C 1
ATOM 720 O O . SER A 1 92 ? 7.503 6.929 -16.532 1.00 80.12 92 SER A O 1
ATOM 722 N N . SER A 1 93 ? 7.049 8.554 -15.046 1.00 79.06 93 SER A N 1
ATOM 723 C CA . SER A 1 93 ? 7.109 9.661 -16.009 1.00 79.06 93 SER A CA 1
ATOM 724 C C . SER A 1 93 ? 8.473 9.751 -16.692 1.00 79.06 93 SER A C 1
ATOM 726 O O . SER A 1 93 ? 8.531 9.778 -17.915 1.00 79.06 93 SER A O 1
ATOM 728 N N . THR A 1 94 ? 9.572 9.690 -15.930 1.00 73.25 94 THR A N 1
ATOM 729 C CA . THR A 1 94 ? 10.930 9.728 -16.504 1.00 73.25 94 THR A CA 1
ATOM 730 C C . THR A 1 94 ? 11.185 8.577 -17.481 1.00 73.25 94 THR A C 1
ATOM 732 O O . THR A 1 94 ? 11.837 8.769 -18.503 1.00 73.25 94 THR A O 1
ATOM 735 N N . ARG A 1 95 ? 10.661 7.380 -17.192 1.00 66.19 95 ARG A N 1
ATOM 736 C CA . ARG A 1 95 ? 10.841 6.200 -18.048 1.00 66.19 95 ARG A CA 1
ATOM 737 C C . ARG A 1 95 ? 9.899 6.208 -19.264 1.00 66.19 95 ARG A C 1
ATOM 739 O O . ARG A 1 95 ? 10.251 5.702 -20.325 1.00 66.19 95 ARG A O 1
ATOM 746 N N . GLN A 1 96 ? 8.724 6.828 -19.137 1.00 60.41 96 GLN A N 1
ATOM 747 C CA . GLN A 1 96 ? 7.769 7.009 -20.232 1.00 60.41 96 GLN A CA 1
ATOM 748 C C . GLN A 1 96 ? 8.253 8.048 -21.251 1.00 60.41 96 GLN A C 1
ATOM 750 O O . GLN A 1 96 ? 8.089 7.820 -22.445 1.00 60.41 96 GLN A O 1
ATOM 755 N N . ASP A 1 97 ? 8.892 9.132 -20.798 1.00 59.47 97 ASP A N 1
ATOM 756 C CA . ASP A 1 97 ? 9.482 10.152 -21.674 1.00 59.47 97 ASP A CA 1
ATOM 757 C C . ASP A 1 97 ? 10.569 9.556 -22.585 1.00 59.47 97 ASP A C 1
ATOM 759 O O . ASP A 1 97 ? 10.637 9.897 -23.762 1.00 59.47 97 ASP A O 1
ATOM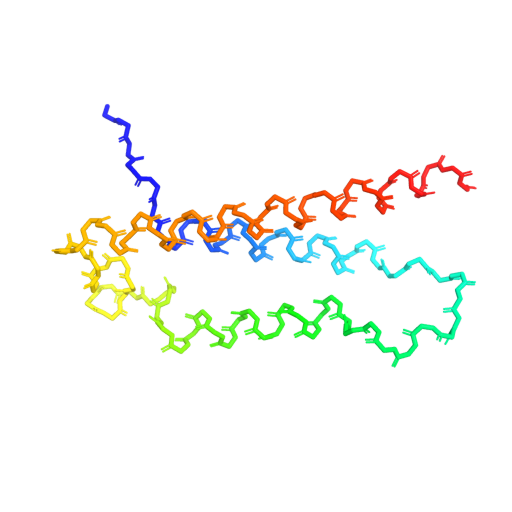 763 N N . TRP A 1 98 ? 11.359 8.594 -22.090 1.00 55.38 98 TRP A N 1
ATOM 764 C CA . TRP A 1 98 ? 12.364 7.893 -22.901 1.00 55.38 98 TRP A CA 1
ATOM 765 C C . TRP A 1 98 ? 11.748 7.098 -24.063 1.00 55.38 98 TRP A C 1
ATOM 767 O O . TRP A 1 98 ? 12.243 7.148 -25.186 1.00 55.38 98 TRP A O 1
ATOM 777 N N . ARG A 1 99 ? 10.612 6.425 -23.828 1.00 53.56 99 ARG A N 1
ATOM 778 C CA . ARG A 1 99 ? 9.913 5.608 -24.840 1.00 53.56 99 ARG A CA 1
ATOM 779 C C . ARG A 1 99 ? 9.402 6.386 -26.058 1.00 53.56 99 ARG A C 1
ATOM 781 O O . ARG A 1 99 ? 9.017 5.741 -27.026 1.00 53.56 99 ARG A O 1
ATOM 788 N N . TYR A 1 100 ? 9.340 7.719 -26.004 1.00 53.50 100 TYR A N 1
ATOM 789 C CA . TYR A 1 100 ? 8.888 8.565 -27.118 1.00 53.50 100 TYR A CA 1
ATOM 790 C C . TYR A 1 100 ? 10.025 9.317 -27.827 1.00 53.50 100 TYR A C 1
ATOM 792 O O . TYR A 1 100 ? 9.759 10.044 -28.783 1.00 53.50 100 TYR A O 1
ATOM 800 N N . VAL A 1 101 ? 11.267 9.190 -27.349 1.00 56.75 101 VAL A N 1
ATOM 801 C CA . VAL A 1 101 ? 12.438 9.902 -27.895 1.00 56.75 101 VAL A CA 1
ATOM 802 C C . VAL A 1 101 ? 13.324 8.983 -28.760 1.00 56.75 101 VAL A C 1
ATOM 804 O O . VAL A 1 101 ? 14.173 9.483 -29.499 1.00 56.75 101 VAL A O 1
ATOM 807 N N . CYS A 1 102 ? 13.076 7.669 -28.749 1.00 46.16 102 CYS A N 1
ATOM 808 C CA . CYS A 1 102 ? 13.635 6.679 -29.681 1.00 46.16 102 CYS A CA 1
ATOM 809 C C . CYS A 1 102 ? 12.561 6.163 -30.648 1.00 46.16 102 CYS A C 1
ATOM 811 O O . CYS A 1 102 ? 12.937 5.798 -31.784 1.00 46.16 102 CYS A O 1
#

Sequence (102 aa):
MVERPTIAAKAKAAADAFRLLVDIGPNDENPQESQSTDVDDQLARFNIWASNIGVFAQGHASLDYRLRDSPEAKTLMIQLLEGLLWFLRRGSSTRQDWRYVC

Mean predicted aligned error: 7.25 Å

Organism: NCBI:txid869390

Foldseek 3Di:
DPPDDFLLNLLVLLLVLLVLLVVLPDPPPDPPPPPPDDSVNVSVVSVVVCVVQQCPPDDCSHNRNVCVVPVPVRVVSSVVSVVSSVVSVVSSVVSVVVVVVD

pLDDT: mean 84.13, std 17.08, range [37.44, 97.75]

Nearest PDB structures (foldseek):
  3og4-assembly1_A  TM=3.065E-01  e=3.288E+00  Homo sapiens
  1lvf-assembly1_A  TM=3.024E-01  e=6.320E+00  Rattus norvegicus

Radius of gyration: 16.25 Å; Cα contacts (8 Å, |Δi|>4): 73; chains: 1; bounding box: 46×23×48 Å

Secondary structure (DSSP, 8-state):
--PPPPHHHHHHHHHHHHHHHHHH---TT-TT-TTS--HHHHHHHHHHHHHHTTTT--GGGSHHHHTTT-HHHHHHHHHHHHHHHHHHHHHHHHHHHHTTT-

Solvent-accessible surface area (backbone atoms only — not comparable to full-atom values): 5948 Å² total; per-residue (Å²): 133,87,78,77,84,50,51,43,58,44,48,49,54,32,53,54,40,44,50,53,45,46,73,70,51,78,84,93,80,62,93,80,60,85,76,64,78,50,65,59,58,51,45,52,52,49,51,52,55,36,58,77,61,17,39,81,42,67,70,80,58,8,36,58,54,68,32,63,91,36,64,66,63,45,48,52,53,42,52,52,36,50,53,51,34,50,54,43,50,51,55,39,51,61,57,53,58,52,72,76,75,114